Protein AF-A0A925X740-F1 (afdb_monomer)

pLDDT: mean 92.32, std 14.05, range [35.44, 98.5]

Solvent-accessible surface area (backbone atoms only — not comparable to full-atom values): 4286 Å² total; per-residue (Å²): 136,83,69,81,75,75,76,82,48,72,67,52,50,47,50,52,48,58,58,45,57,69,48,84,48,47,70,60,34,31,55,51,48,48,59,45,59,78,69,54,72,96,44,71,72,53,50,52,51,50,53,57,43,41,71,70,40,85,48,66,70,44,29,51,58,42,53,65,71,75,109

Nearest PDB structures (foldseek):
  4cgw-assembly1_A  TM=4.582E-01  e=2.405E+00  Homo sapiens
  5no5-assembly1_B  TM=4.681E-01  e=3.988E+00  Micromonospora
  4gco-assembly1_A  TM=3.808E-01  e=4.993E+00  Caenorhabditis elegans

Sequence (71 aa):
NIATKAIKTDQQWILLMNETAKIASDFEKSNVMVQIARRMPKNEKIKAAYLKVAKTLASDSEYSKVVRVIE

Structure (mmCIF, N/CA/C/O backbone):
data_AF-A0A925X740-F1
#
_entry.id   AF-A0A925X740-F1
#
loop_
_atom_site.group_PDB
_atom_site.id
_atom_site.type_symbol
_atom_site.label_atom_id
_atom_site.label_alt_id
_atom_site.label_comp_id
_atom_site.label_asym_id
_atom_site.label_entity_id
_atom_site.label_seq_id
_atom_site.pdbx_PDB_ins_code
_atom_site.Cartn_x
_atom_site.Cartn_y
_atom_site.Cartn_z
_atom_site.occupancy
_atom_site.B_iso_or_equiv
_atom_site.auth_seq_id
_atom_site.auth_comp_id
_atom_site.auth_asym_id
_atom_site.auth_atom_id
_atom_site.pdbx_PDB_model_num
ATOM 1 N N . ASN A 1 1 ? 11.057 18.153 17.551 1.00 41.03 1 ASN A N 1
ATOM 2 C CA . ASN A 1 1 ? 10.431 16.825 17.739 1.00 41.03 1 A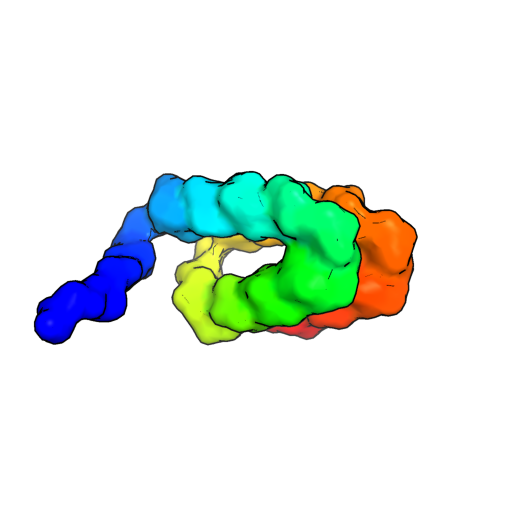SN A CA 1
ATOM 3 C C . ASN A 1 1 ? 9.020 16.835 17.193 1.00 41.03 1 ASN A C 1
ATOM 5 O O . ASN A 1 1 ? 8.066 17.069 17.923 1.00 41.03 1 ASN A O 1
ATOM 9 N N . ILE A 1 2 ? 8.907 16.674 15.876 1.00 35.44 2 ILE A N 1
ATOM 10 C CA . ILE A 1 2 ? 7.628 16.678 15.170 1.00 35.44 2 ILE A CA 1
ATOM 11 C C . ILE A 1 2 ? 7.067 15.274 15.335 1.00 35.44 2 ILE A C 1
ATOM 13 O O . ILE A 1 2 ? 7.559 14.329 14.726 1.00 35.44 2 ILE A O 1
ATOM 17 N N . ALA A 1 3 ? 6.122 15.167 16.264 1.00 38.41 3 ALA A N 1
ATOM 18 C CA . ALA A 1 3 ? 5.347 13.986 16.577 1.00 38.41 3 ALA A CA 1
ATOM 19 C C . ALA A 1 3 ? 5.141 13.100 15.345 1.00 38.41 3 ALA A C 1
ATOM 21 O O . ALA A 1 3 ? 4.619 13.556 14.324 1.00 38.41 3 ALA A O 1
ATOM 22 N N . THR A 1 4 ? 5.518 11.829 15.468 1.00 47.03 4 THR A N 1
ATOM 23 C CA . THR A 1 4 ? 4.934 10.733 14.701 1.00 47.03 4 THR A CA 1
ATOM 24 C C . THR A 1 4 ? 3.427 10.959 14.678 1.00 47.03 4 THR A C 1
ATOM 26 O O . THR A 1 4 ? 2.733 10.751 15.673 1.00 47.03 4 THR A O 1
ATOM 29 N N . LYS A 1 5 ? 2.930 11.511 13.567 1.00 57.78 5 LYS A N 1
ATOM 30 C CA . LYS A 1 5 ? 1.526 11.857 13.362 1.00 57.78 5 LYS A CA 1
ATOM 31 C C . LYS A 1 5 ? 0.781 10.529 13.359 1.00 57.78 5 LYS A C 1
ATOM 33 O O . LYS A 1 5 ? 0.726 9.852 12.338 1.00 57.78 5 LYS A O 1
ATOM 38 N N . ALA A 1 6 ? 0.332 10.095 14.534 1.00 73.81 6 ALA A N 1
ATOM 39 C CA . ALA A 1 6 ? -0.359 8.830 14.683 1.00 73.81 6 ALA A CA 1
ATOM 40 C C . ALA A 1 6 ? -1.548 8.847 13.720 1.00 73.81 6 ALA A C 1
ATOM 42 O O . ALA A 1 6 ? -2.388 9.747 13.778 1.00 73.81 6 ALA A O 1
ATOM 43 N N . ILE A 1 7 ? -1.568 7.899 12.791 1.00 81.19 7 ILE A N 1
ATOM 44 C CA . ILE A 1 7 ? -2.683 7.697 11.877 1.00 81.19 7 ILE A CA 1
ATOM 45 C C . ILE A 1 7 ? -3.788 7.065 12.718 1.00 81.19 7 ILE A C 1
ATOM 47 O O . ILE A 1 7 ? -3.630 5.948 13.206 1.00 81.19 7 ILE A O 1
ATOM 51 N N . LYS A 1 8 ? -4.861 7.815 12.965 1.00 84.62 8 LYS A N 1
ATOM 52 C CA . LYS A 1 8 ? -5.907 7.452 13.932 1.00 84.62 8 LYS A CA 1
ATOM 53 C C . LYS A 1 8 ? -7.221 7.059 13.275 1.00 84.62 8 LYS A C 1
ATOM 55 O O . LYS A 1 8 ? -7.979 6.309 13.875 1.00 84.62 8 LYS A O 1
ATOM 60 N N . THR A 1 9 ? -7.510 7.569 12.080 1.00 93.62 9 THR A N 1
ATOM 61 C CA . THR A 1 9 ? -8.797 7.333 11.415 1.00 93.62 9 THR A CA 1
ATOM 62 C C . THR A 1 9 ? -8.633 6.537 10.135 1.00 93.62 9 THR A C 1
ATOM 64 O O . THR A 1 9 ? -7.589 6.593 9.478 1.00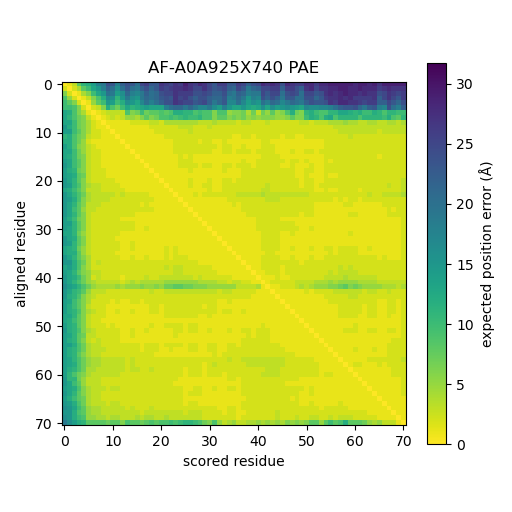 93.62 9 THR A O 1
ATOM 67 N N . ASP A 1 10 ? -9.705 5.855 9.730 1.00 94.25 10 ASP A N 1
ATOM 68 C CA . ASP A 1 10 ? -9.721 5.135 8.460 1.00 94.25 10 ASP A CA 1
ATOM 69 C C . ASP A 1 10 ? -9.394 6.058 7.277 1.00 94.25 10 ASP A C 1
ATOM 71 O O . ASP A 1 10 ? -8.664 5.695 6.359 1.00 94.25 10 ASP A O 1
ATOM 75 N N . GLN A 1 11 ? -9.899 7.294 7.308 1.00 94.81 11 GLN A N 1
ATOM 76 C CA . GLN A 1 11 ? -9.652 8.272 6.253 1.00 94.81 11 GLN A CA 1
ATOM 77 C C . GLN A 1 11 ? -8.165 8.619 6.126 1.00 94.81 11 GLN A C 1
ATOM 79 O O . GLN A 1 11 ? -7.673 8.762 5.011 1.00 94.81 11 GLN A O 1
ATOM 84 N N . GLN A 1 12 ? -7.432 8.732 7.235 1.00 95.25 12 GLN A N 1
ATOM 85 C CA . GLN A 1 12 ? -5.999 9.028 7.184 1.00 95.25 12 GLN A CA 1
ATOM 86 C C . GLN A 1 12 ? -5.196 7.858 6.595 1.00 95.25 12 GLN A C 1
ATOM 88 O O . GLN A 1 12 ? -4.267 8.094 5.826 1.00 95.25 12 GLN A O 1
ATOM 93 N N . TRP A 1 13 ? -5.580 6.612 6.891 1.00 96.12 13 TRP A N 1
ATOM 94 C CA . TRP A 1 13 ? -4.994 5.428 6.254 1.00 96.12 13 TRP A CA 1
ATOM 95 C C . TRP A 1 13 ? -5.261 5.398 4.752 1.00 96.12 13 TRP A C 1
ATOM 97 O O . TRP A 1 13 ? -4.338 5.188 3.969 1.00 96.12 13 TRP A O 1
ATOM 107 N N . ILE A 1 14 ? -6.501 5.669 4.34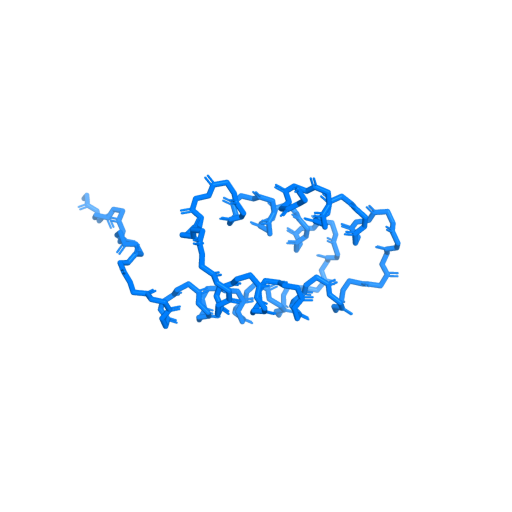6 1.00 96.50 14 ILE A N 1
ATOM 108 C CA . ILE A 1 14 ? -6.885 5.721 2.931 1.00 96.50 14 ILE A CA 1
ATOM 109 C C . ILE A 1 14 ? -6.115 6.827 2.199 1.00 96.50 14 ILE A C 1
ATOM 111 O O . ILE A 1 14 ? -5.623 6.599 1.098 1.00 96.50 14 ILE A O 1
ATOM 115 N N . LEU A 1 15 ? -5.962 8.009 2.806 1.00 96.38 15 LEU A N 1
ATOM 116 C CA . LEU A 1 15 ? -5.164 9.095 2.233 1.00 96.38 15 LEU A CA 1
ATOM 117 C C . LEU A 1 15 ? -3.695 8.690 2.074 1.00 96.38 15 LEU A C 1
ATOM 119 O O . LEU A 1 15 ? -3.133 8.898 1.004 1.00 96.38 15 LEU A O 1
ATOM 123 N N . LEU A 1 16 ? -3.091 8.054 3.082 1.00 96.25 16 LEU A N 1
ATOM 124 C CA . LEU A 1 16 ? -1.719 7.551 2.978 1.00 96.25 16 LEU A CA 1
ATOM 125 C C . LEU A 1 16 ? -1.562 6.538 1.831 1.00 96.25 16 LEU A C 1
ATOM 127 O O . LEU A 1 16 ? -0.599 6.610 1.067 1.00 96.25 16 LEU A O 1
ATOM 131 N N . MET A 1 17 ? -2.506 5.606 1.690 1.00 97.12 17 MET A N 1
ATOM 132 C CA . MET A 1 17 ? -2.507 4.632 0.594 1.00 97.1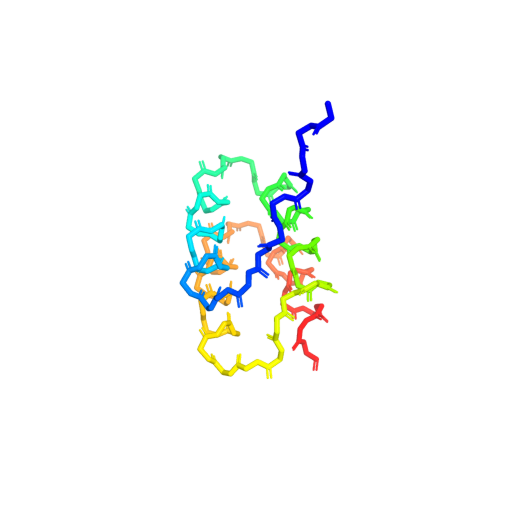2 17 MET A CA 1
ATOM 133 C C . MET A 1 17 ? -2.650 5.323 -0.770 1.00 97.12 17 MET A C 1
ATOM 135 O O . MET A 1 17 ? -1.920 4.994 -1.702 1.00 97.12 17 MET A O 1
ATOM 139 N N . ASN A 1 18 ? -3.527 6.323 -0.885 1.00 96.50 18 ASN A N 1
ATOM 140 C CA . ASN A 1 18 ? -3.702 7.092 -2.119 1.00 96.50 18 ASN A CA 1
ATOM 141 C C . ASN A 1 18 ? -2.436 7.867 -2.513 1.00 96.50 18 ASN A C 1
ATOM 143 O O . ASN A 1 18 ? -2.110 7.930 -3.695 1.00 96.50 18 ASN A O 1
ATOM 147 N N . GLU A 1 19 ? -1.707 8.434 -1.549 1.00 97.44 19 GLU A N 1
ATOM 148 C CA . GLU A 1 19 ? -0.410 9.063 -1.825 1.00 97.44 19 GLU A CA 1
ATOM 149 C C . GLU A 1 19 ? 0.641 8.023 -2.235 1.00 97.44 19 GLU A C 1
ATOM 151 O O . GLU A 1 19 ? 1.386 8.239 -3.187 1.00 97.44 19 GLU A O 1
ATOM 156 N N . THR A 1 20 ? 0.638 6.849 -1.597 1.00 96.88 20 THR A N 1
ATOM 157 C CA . THR A 1 20 ? 1.517 5.724 -1.964 1.00 96.88 20 THR A CA 1
ATOM 158 C C . THR A 1 20 ? 1.266 5.255 -3.402 1.00 96.88 20 THR A C 1
ATOM 160 O O . THR A 1 20 ? 2.2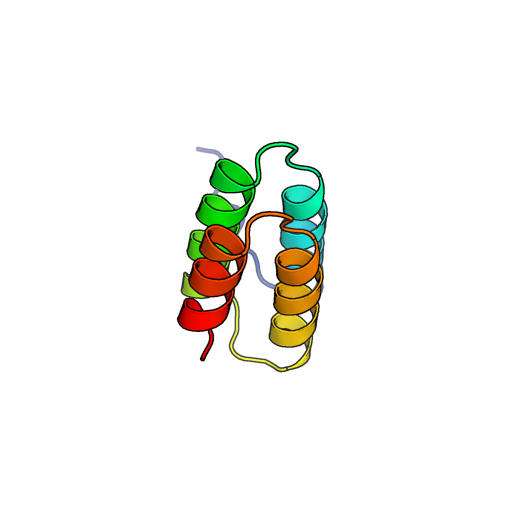08 4.925 -4.118 1.00 96.88 20 THR A O 1
ATOM 163 N N . ALA A 1 21 ? 0.015 5.279 -3.873 1.00 97.19 21 ALA A N 1
ATOM 164 C CA . ALA A 1 21 ? -0.341 4.881 -5.236 1.00 97.19 21 ALA A CA 1
ATOM 165 C C . ALA A 1 21 ? 0.324 5.740 -6.328 1.00 97.19 21 ALA A C 1
ATOM 167 O O . ALA A 1 21 ? 0.477 5.266 -7.453 1.00 97.19 21 ALA A O 1
ATOM 168 N N . LYS A 1 22 ? 0.741 6.972 -6.004 1.00 97.19 22 LYS A N 1
ATOM 169 C CA . LYS A 1 22 ? 1.413 7.897 -6.933 1.00 97.19 22 LYS A CA 1
ATOM 170 C C . LYS A 1 22 ? 2.903 7.596 -7.122 1.00 97.19 22 LYS A C 1
ATOM 172 O O . LYS A 1 22 ? 3.528 8.192 -7.995 1.00 97.19 22 LYS A O 1
ATOM 177 N N . ILE A 1 23 ? 3.481 6.703 -6.316 1.00 97.69 23 ILE A N 1
ATOM 178 C CA . ILE A 1 23 ? 4.877 6.280 -6.469 1.00 97.69 23 ILE A CA 1
ATOM 179 C C . ILE A 1 23 ? 5.027 5.555 -7.811 1.00 97.69 23 ILE A C 1
ATOM 181 O O . ILE A 1 23 ? 4.291 4.610 -8.097 1.00 97.69 23 ILE A O 1
ATOM 185 N N . ALA A 1 24 ? 5.980 6.002 -8.630 1.00 96.75 24 ALA A N 1
ATOM 186 C CA . ALA A 1 24 ? 6.187 5.476 -9.978 1.00 96.75 24 ALA A CA 1
ATOM 187 C C . ALA A 1 24 ? 6.839 4.084 -9.983 1.00 96.75 24 ALA A C 1
ATOM 189 O O . ALA A 1 24 ? 6.502 3.246 -10.811 1.00 96.75 24 ALA A O 1
ATOM 190 N N . SER A 1 25 ? 7.767 3.835 -9.055 1.00 98.19 25 SER A N 1
ATOM 191 C CA . SER A 1 25 ? 8.447 2.547 -8.933 1.00 98.19 25 SER A CA 1
ATOM 192 C C . SER A 1 25 ? 7.571 1.540 -8.194 1.00 98.19 25 SER A C 1
ATOM 194 O O . SER A 1 25 ? 7.245 1.733 -7.021 1.00 98.19 25 SER A O 1
ATOM 196 N N . ASP A 1 26 ? 7.240 0.430 -8.850 1.00 98.25 26 ASP A N 1
ATOM 197 C CA . ASP A 1 26 ? 6.498 -0.666 -8.220 1.00 98.25 26 ASP A CA 1
ATOM 198 C C . ASP A 1 26 ? 7.239 -1.252 -7.017 1.00 98.25 26 ASP A C 1
ATOM 200 O O . ASP A 1 26 ? 6.615 -1.579 -6.010 1.00 98.25 26 ASP A O 1
ATOM 204 N N . PHE A 1 27 ? 8.570 -1.322 -7.080 1.00 98.25 27 PHE A N 1
ATOM 205 C CA . PHE A 1 27 ? 9.395 -1.799 -5.973 1.00 98.25 27 PHE A CA 1
ATOM 206 C C . PHE A 1 27 ? 9.287 -0.886 -4.743 1.00 98.25 27 PHE A C 1
ATOM 208 O O . PHE A 1 27 ? 9.115 -1.350 -3.614 1.00 98.25 27 PHE A O 1
ATOM 215 N N . GLU A 1 28 ? 9.360 0.431 -4.936 1.00 98.31 28 GLU A N 1
ATOM 216 C CA . GLU A 1 28 ? 9.213 1.387 -3.833 1.00 98.31 28 GLU A CA 1
ATOM 217 C C . GLU A 1 28 ? 7.781 1.392 -3.294 1.00 98.31 28 GLU A C 1
ATOM 219 O O . GLU A 1 28 ? 7.575 1.311 -2.078 1.00 98.31 28 GLU A O 1
ATOM 224 N N . LYS A 1 29 ? 6.788 1.414 -4.193 1.00 98.50 29 LYS A N 1
ATOM 225 C CA . LYS A 1 29 ? 5.364 1.363 -3.848 1.00 98.50 29 LYS A CA 1
ATOM 226 C C . LYS A 1 29 ? 5.052 0.122 -3.016 1.00 98.50 29 LYS A C 1
ATOM 228 O O . LYS A 1 29 ? 4.403 0.234 -1.975 1.00 98.50 29 LYS A O 1
ATOM 233 N N . SER A 1 30 ? 5.542 -1.049 -3.423 1.00 98.44 30 SER A N 1
ATOM 234 C CA . SER A 1 30 ? 5.318 -2.301 -2.700 1.00 98.44 30 SER A CA 1
ATOM 235 C C . SER A 1 30 ? 5.959 -2.280 -1.313 1.00 98.44 30 SER A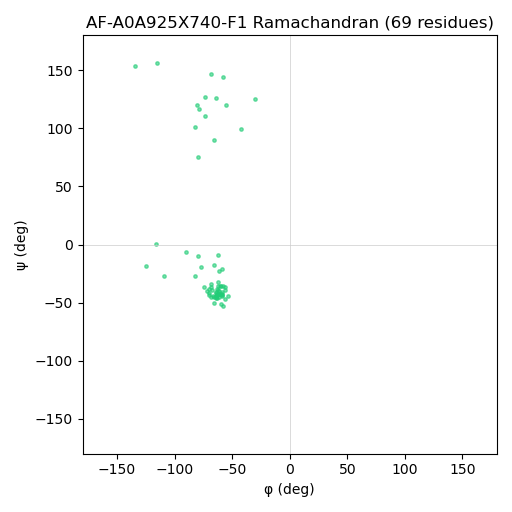 C 1
ATOM 237 O O . SER A 1 30 ? 5.327 -2.687 -0.339 1.00 98.44 30 SER A O 1
ATOM 239 N N . ASN A 1 31 ? 7.179 -1.750 -1.181 1.00 98.31 31 ASN A N 1
ATOM 240 C CA . ASN A 1 31 ? 7.866 -1.652 0.104 1.00 98.31 31 ASN A CA 1
ATOM 241 C C . ASN A 1 31 ? 7.092 -0.764 1.086 1.00 98.31 31 ASN A C 1
ATOM 243 O O . ASN A 1 31 ? 6.919 -1.143 2.247 1.00 98.31 31 ASN A O 1
ATOM 247 N N . VAL A 1 32 ? 6.566 0.376 0.628 1.00 98.12 32 VAL A N 1
ATOM 248 C CA . VAL A 1 32 ? 5.717 1.251 1.454 1.00 98.12 32 VAL A CA 1
ATOM 249 C C . VAL A 1 32 ? 4.404 0.551 1.817 1.00 98.12 32 VAL A C 1
ATOM 251 O O . VAL A 1 32 ? 4.016 0.542 2.987 1.00 98.12 32 VAL A O 1
ATOM 254 N N . MET A 1 33 ? 3.752 -0.110 0.858 1.00 98.25 33 MET A N 1
ATOM 255 C CA . MET A 1 33 ? 2.529 -0.883 1.096 1.00 98.25 33 MET A CA 1
ATOM 256 C C . MET A 1 33 ? 2.736 -2.000 2.131 1.00 98.25 33 MET A C 1
ATOM 258 O O . MET A 1 33 ? 1.902 -2.184 3.017 1.00 98.25 33 MET A O 1
ATOM 262 N N . VAL A 1 34 ? 3.860 -2.717 2.116 1.00 98.31 34 VAL A N 1
ATOM 263 C CA . VAL A 1 34 ? 4.182 -3.721 3.151 1.00 98.31 34 VAL A CA 1
ATOM 264 C C . VAL A 1 34 ? 4.283 -3.071 4.539 1.00 98.31 34 VAL A C 1
ATOM 266 O O . VAL A 1 34 ? 3.803 -3.627 5.529 1.00 98.31 34 VAL A O 1
ATOM 269 N N . GLN A 1 35 ? 4.868 -1.872 4.639 1.00 97.31 35 GLN A N 1
ATOM 270 C CA . GLN A 1 35 ? 4.959 -1.138 5.908 1.00 97.31 35 GLN A CA 1
ATOM 271 C C . GLN A 1 35 ? 3.598 -0.640 6.408 1.00 97.31 35 GLN A C 1
ATOM 273 O O . GLN A 1 35 ? 3.378 -0.611 7.625 1.00 97.31 35 GLN A O 1
ATOM 278 N N . ILE A 1 36 ? 2.702 -0.271 5.490 1.00 96.62 36 ILE A N 1
ATOM 279 C CA . ILE A 1 36 ? 1.316 0.105 5.788 1.00 96.62 36 ILE A CA 1
ATOM 280 C C . ILE A 1 36 ? 0.549 -1.101 6.333 1.00 96.62 36 ILE A C 1
ATOM 282 O O . ILE A 1 36 ? -0.028 -1.000 7.413 1.00 96.62 36 ILE A O 1
ATOM 286 N N . ALA A 1 37 ? 0.602 -2.254 5.660 1.00 96.69 37 ALA A N 1
ATOM 287 C CA . ALA A 1 37 ? -0.126 -3.457 6.078 1.00 96.69 37 ALA A CA 1
ATOM 288 C C . ALA A 1 37 ? 0.205 -3.904 7.507 1.00 96.69 37 ALA A C 1
ATOM 290 O O . ALA A 1 37 ? -0.679 -4.314 8.252 1.00 96.69 37 ALA A O 1
ATOM 291 N N . ARG A 1 38 ? 1.467 -3.752 7.925 1.00 95.06 38 ARG A N 1
ATOM 292 C CA . ARG A 1 38 ? 1.923 -4.093 9.284 1.00 95.06 38 ARG A CA 1
ATOM 293 C C . ARG A 1 38 ? 1.321 -3.222 10.391 1.00 95.06 38 ARG A C 1
ATOM 295 O O . ARG A 1 38 ? 1.441 -3.573 11.559 1.00 95.06 38 ARG A O 1
ATOM 302 N N . ARG A 1 39 ? 0.760 -2.059 10.051 1.00 94.81 39 ARG A N 1
ATOM 303 C CA . ARG A 1 39 ? 0.310 -1.039 11.016 1.00 94.81 39 ARG A CA 1
ATOM 304 C C . ARG A 1 39 ? -1.153 -0.647 10.846 1.00 94.81 39 ARG A C 1
ATOM 306 O O . ARG A 1 39 ? -1.719 -0.047 11.757 1.00 94.81 39 ARG A O 1
ATOM 313 N N . MET A 1 40 ? -1.747 -0.938 9.692 1.00 94.12 40 MET A N 1
ATOM 314 C CA . MET A 1 40 ? -3.118 -0.554 9.400 1.00 94.12 40 MET A CA 1
ATOM 315 C C . MET A 1 40 ? -4.119 -1.343 10.271 1.00 94.12 40 MET A C 1
ATOM 317 O O . MET A 1 40 ? -3.877 -2.513 10.579 1.00 94.12 40 MET A O 1
ATOM 321 N N . PRO A 1 41 ? -5.252 -0.739 10.667 1.00 94.44 41 PRO A N 1
ATOM 322 C CA . PRO A 1 41 ? -6.319 -1.434 11.373 1.00 94.44 41 PRO A CA 1
ATOM 323 C C . PRO A 1 41 ? -6.858 -2.623 10.574 1.00 94.44 41 PRO A C 1
ATOM 325 O O . PRO A 1 41 ? -7.016 -2.550 9.355 1.00 94.44 41 PRO A O 1
ATOM 328 N N . LYS A 1 42 ? -7.219 -3.700 11.278 1.00 91.56 42 LYS A N 1
ATOM 329 C CA . LYS A 1 42 ? -7.897 -4.863 10.693 1.00 91.56 42 LYS A CA 1
ATOM 330 C C . LYS A 1 42 ? -9.390 -4.574 10.520 1.00 91.56 42 LYS A C 1
ATOM 332 O O . LYS A 1 42 ? -10.207 -5.034 11.311 1.00 91.56 42 LYS A O 1
ATOM 337 N N . ASN A 1 43 ? -9.743 -3.776 9.516 1.00 92.69 43 ASN A N 1
ATOM 338 C CA . ASN A 1 43 ? -11.133 -3.581 9.106 1.00 92.69 43 ASN A CA 1
ATOM 339 C C . ASN A 1 43 ? -11.286 -3.662 7.580 1.00 92.69 43 ASN A C 1
ATOM 341 O O . ASN A 1 43 ? -10.349 -3.386 6.826 1.00 92.69 43 ASN A O 1
ATOM 345 N N . GLU A 1 44 ? -12.483 -4.040 7.130 1.00 95.31 44 GLU A N 1
ATOM 346 C CA . GLU A 1 44 ? -12.772 -4.304 5.714 1.00 95.31 44 GLU A CA 1
ATOM 347 C C . GLU A 1 44 ? -12.598 -3.071 4.822 1.00 95.31 44 GLU A C 1
ATOM 349 O O . GLU A 1 44 ? -12.107 -3.172 3.699 1.00 95.31 44 GLU A O 1
ATOM 354 N N . LYS A 1 45 ? -12.927 -1.878 5.328 1.00 96.25 45 LYS A N 1
ATOM 355 C CA . LYS A 1 45 ? -12.795 -0.627 4.572 1.00 96.25 45 LYS A CA 1
ATOM 356 C C . LYS A 1 45 ? -11.332 -0.320 4.241 1.00 96.25 45 LYS A C 1
ATOM 358 O O . LYS A 1 45 ? -11.012 0.049 3.110 1.00 96.25 45 L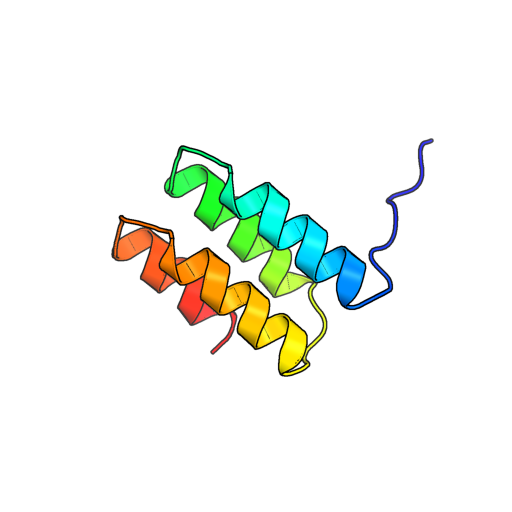YS A O 1
ATOM 363 N N . ILE A 1 46 ? -10.444 -0.491 5.215 1.00 97.06 46 ILE A N 1
ATOM 364 C CA . ILE A 1 46 ? -9.000 -0.306 5.063 1.00 97.06 46 ILE A CA 1
ATOM 365 C C . ILE A 1 46 ? -8.393 -1.404 4.199 1.00 97.06 46 ILE A C 1
ATOM 367 O O . ILE A 1 46 ? -7.609 -1.097 3.299 1.00 97.06 46 ILE A O 1
ATOM 371 N N . LYS A 1 47 ? -8.809 -2.659 4.391 1.00 97.44 47 LYS A N 1
ATOM 372 C CA . LYS A 1 47 ? -8.386 -3.779 3.543 1.00 97.44 47 LYS A CA 1
ATOM 373 C C . LYS A 1 47 ? -8.762 -3.553 2.074 1.00 97.44 47 LYS A C 1
ATOM 375 O O . LYS A 1 47 ? -7.929 -3.748 1.189 1.00 97.44 47 LYS A O 1
ATOM 380 N N . ALA A 1 48 ? -9.973 -3.072 1.800 1.00 97.69 48 ALA A N 1
ATOM 381 C CA . ALA A 1 48 ? -10.423 -2.764 0.445 1.00 97.69 48 ALA A CA 1
ATOM 382 C C . ALA A 1 48 ? -9.599 -1.637 -0.205 1.00 97.69 48 ALA A C 1
ATOM 384 O O . ALA A 1 48 ? -9.196 -1.753 -1.365 1.00 97.69 48 ALA A O 1
ATOM 385 N N . ALA A 1 49 ? -9.305 -0.566 0.540 1.00 97.56 49 ALA A N 1
ATOM 386 C CA . ALA A 1 49 ? -8.453 0.522 0.058 1.00 97.56 49 ALA A CA 1
ATOM 387 C C . ALA A 1 49 ? -7.017 0.051 -0.220 1.00 97.56 49 ALA A C 1
ATOM 389 O O . ALA A 1 49 ? -6.443 0.397 -1.253 1.00 97.56 49 ALA A O 1
ATOM 390 N N . TYR A 1 50 ? -6.473 -0.802 0.648 1.00 98.31 50 TYR A N 1
ATOM 391 C CA . TYR A 1 50 ? -5.158 -1.407 0.472 1.00 98.31 50 TYR A CA 1
ATOM 392 C C . TYR A 1 50 ? -5.080 -2.230 -0.819 1.00 98.31 50 TYR A C 1
ATOM 394 O O . TYR A 1 50 ? -4.208 -2.010 -1.662 1.00 98.31 50 TYR A O 1
ATOM 402 N N . LEU A 1 51 ? -6.044 -3.131 -1.025 1.00 98.06 51 LEU A N 1
ATOM 403 C CA . LEU A 1 51 ? -6.120 -3.967 -2.224 1.00 98.06 51 LEU A CA 1
ATOM 404 C C . LEU A 1 51 ? -6.296 -3.141 -3.503 1.00 98.06 51 LEU A C 1
ATOM 406 O O . LEU A 1 51 ? -5.780 -3.524 -4.553 1.00 98.06 51 LEU A O 1
ATOM 410 N N . LYS A 1 52 ? -6.986 -1.996 -3.436 1.00 98.12 52 LYS A N 1
ATOM 411 C CA . LYS A 1 52 ? -7.112 -1.080 -4.577 1.00 98.12 52 LYS A CA 1
ATOM 412 C C . LYS A 1 52 ? -5.753 -0.539 -5.019 1.00 98.12 52 LYS A C 1
ATOM 414 O O . LYS A 1 52 ? -5.501 -0.484 -6.217 1.00 98.12 52 LYS A O 1
ATOM 419 N N . VAL A 1 53 ? -4.883 -0.168 -4.080 1.00 98.00 53 VAL A N 1
ATOM 420 C CA . VAL A 1 53 ? -3.531 0.309 -4.408 1.00 98.00 53 VAL A CA 1
ATOM 421 C C . VAL A 1 53 ? -2.644 -0.834 -4.884 1.00 98.00 53 VAL A C 1
ATOM 423 O O . VAL A 1 53 ? -1.927 -0.658 -5.867 1.00 98.00 53 VAL A O 1
ATOM 426 N N . ALA A 1 54 ? -2.741 -2.014 -4.261 1.00 98.12 54 ALA A N 1
ATOM 427 C CA . ALA A 1 54 ? -2.008 -3.202 -4.695 1.00 98.12 54 ALA A CA 1
ATOM 428 C C . ALA A 1 54 ? -2.255 -3.499 -6.183 1.00 98.12 54 ALA A C 1
ATOM 430 O O . ALA A 1 54 ? -1.305 -3.681 -6.932 1.00 98.12 54 ALA A O 1
ATOM 431 N N . LYS A 1 55 ? -3.511 -3.422 -6.643 1.00 98.06 55 LYS A N 1
ATOM 432 C CA . LYS A 1 55 ? -3.902 -3.621 -8.054 1.00 98.06 55 LYS A CA 1
ATOM 433 C C . LYS A 1 55 ? -3.302 -2.618 -9.054 1.00 98.06 55 LYS A C 1
ATOM 435 O O . LYS A 1 55 ? -3.485 -2.798 -10.250 1.00 98.06 55 LYS A O 1
ATOM 440 N N . THR A 1 56 ? -2.637 -1.556 -8.593 1.00 97.94 56 THR A N 1
ATOM 441 C CA . THR A 1 56 ? -1.930 -0.600 -9.469 1.00 97.94 56 THR A CA 1
ATOM 442 C C . THR A 1 56 ? -0.474 -0.981 -9.732 1.00 97.94 56 THR A C 1
ATOM 444 O O . THR A 1 56 ? 0.193 -0.286 -10.494 1.00 97.94 56 THR A O 1
ATOM 447 N N . LEU A 1 57 ? 0.035 -2.024 -9.067 1.00 97.75 57 LEU A N 1
ATOM 448 C CA . LEU A 1 57 ? 1.360 -2.579 -9.330 1.00 97.75 57 LEU A CA 1
ATOM 449 C C . LEU A 1 57 ? 1.304 -3.356 -10.646 1.00 97.75 57 LEU A C 1
ATOM 451 O O . LEU A 1 57 ? 0.447 -4.224 -10.806 1.00 97.75 57 LEU A O 1
ATOM 455 N N . ALA A 1 58 ? 2.205 -3.040 -11.570 1.00 97.38 58 ALA A N 1
ATOM 456 C CA . ALA A 1 58 ? 2.338 -3.752 -12.836 1.00 97.38 58 ALA A CA 1
ATOM 457 C C . ALA A 1 58 ? 3.178 -5.032 -12.686 1.00 97.38 58 ALA A C 1
ATOM 459 O O . ALA A 1 58 ? 2.997 -5.982 -13.441 1.00 97.38 58 ALA A O 1
ATOM 460 N N . SER A 1 59 ? 4.093 -5.073 -11.715 1.00 98.06 59 SER A N 1
ATOM 461 C CA . SER A 1 59 ? 4.874 -6.271 -11.396 1.00 98.06 59 SER A CA 1
ATOM 462 C C . SER A 1 59 ? 4.073 -7.282 -10.570 1.00 98.06 59 SER A C 1
ATOM 464 O O . SER A 1 59 ? 3.767 -7.034 -9.401 1.00 98.06 59 SER A O 1
ATOM 466 N N . ASP A 1 60 ? 3.836 -8.469 -11.133 1.00 97.94 60 ASP A N 1
ATOM 467 C CA . ASP A 1 60 ? 3.168 -9.591 -10.452 1.00 97.94 60 ASP A CA 1
ATOM 468 C C . ASP A 1 60 ? 3.882 -10.021 -9.165 1.00 97.94 60 ASP A C 1
ATOM 470 O O . ASP A 1 60 ? 3.241 -10.389 -8.176 1.00 97.94 60 ASP A O 1
ATOM 474 N N . SER A 1 61 ? 5.218 -9.960 -9.156 1.00 98.00 61 SER A N 1
ATOM 475 C CA . SER A 1 61 ? 6.030 -10.282 -7.977 1.00 98.00 61 SER A CA 1
ATOM 476 C C . SER A 1 61 ? 5.761 -9.291 -6.842 1.00 98.00 61 SER A C 1
ATOM 478 O O . SER A 1 61 ? 5.510 -9.689 -5.701 1.00 98.00 61 SER A O 1
ATOM 480 N N . GLU A 1 62 ? 5.742 -7.993 -7.157 1.00 98.31 62 GLU A N 1
ATOM 481 C CA . GLU A 1 62 ? 5.477 -6.943 -6.171 1.00 98.31 62 GLU A CA 1
ATOM 482 C C . GLU A 1 62 ? 4.014 -6.948 -5.713 1.00 98.31 62 GLU A C 1
ATOM 484 O O . GLU A 1 62 ? 3.740 -6.789 -4.521 1.00 98.31 62 GLU A O 1
ATOM 489 N N . TYR A 1 63 ? 3.076 -7.200 -6.629 1.00 98.25 63 TYR A N 1
ATOM 490 C CA . TYR A 1 63 ? 1.665 -7.411 -6.311 1.00 98.25 63 TYR A CA 1
ATOM 491 C C . TYR A 1 63 ? 1.482 -8.575 -5.331 1.00 98.25 63 TYR A C 1
ATOM 493 O O . TYR A 1 63 ? 0.902 -8.401 -4.255 1.00 98.25 63 TYR A O 1
ATOM 501 N N . SER A 1 64 ? 2.037 -9.744 -5.659 1.00 97.75 64 SER A N 1
ATOM 502 C CA . SER A 1 64 ? 1.941 -10.955 -4.835 1.00 97.75 64 SER A CA 1
ATOM 503 C C . SER A 1 64 ? 2.530 -10.737 -3.444 1.00 97.75 64 SER A C 1
ATOM 505 O O . SER A 1 64 ? 1.941 -11.138 -2.440 1.00 97.75 64 SER A O 1
ATOM 507 N N . LYS A 1 65 ? 3.676 -10.055 -3.368 1.00 97.56 65 LYS A N 1
ATOM 508 C CA . LYS A 1 65 ? 4.319 -9.673 -2.107 1.00 97.56 65 LYS A CA 1
ATOM 509 C 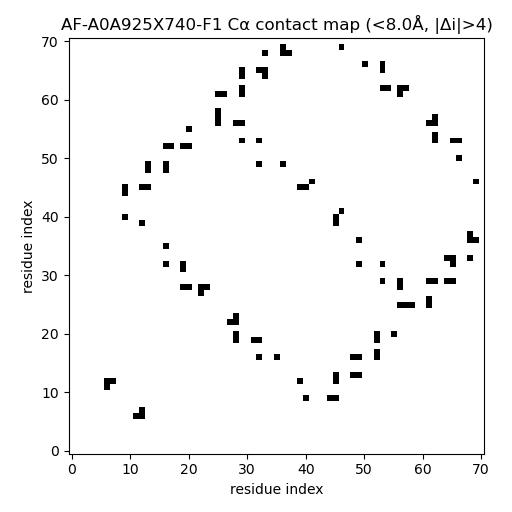C . LYS A 1 65 ? 3.412 -8.800 -1.241 1.00 97.56 65 LYS A C 1
ATOM 511 O O . LYS A 1 65 ? 3.363 -9.011 -0.036 1.00 97.56 65 LYS A O 1
ATOM 516 N N . VAL A 1 66 ? 2.709 -7.833 -1.827 1.00 98.00 66 VAL A N 1
ATOM 517 C CA . VAL A 1 66 ? 1.803 -6.922 -1.107 1.00 98.00 66 VAL A CA 1
ATOM 518 C C . VAL A 1 66 ? 0.551 -7.647 -0.612 1.00 98.00 66 VAL A C 1
ATOM 520 O O . VAL A 1 66 ? 0.159 -7.466 0.540 1.00 98.00 66 VAL A O 1
ATOM 523 N N . VAL A 1 67 ? -0.058 -8.494 -1.444 1.00 97.62 67 VAL A N 1
ATOM 524 C CA . VAL A 1 67 ? -1.286 -9.224 -1.085 1.00 97.62 67 VAL A CA 1
ATOM 525 C C . VAL A 1 67 ? -1.035 -10.237 0.035 1.00 97.62 67 VAL A C 1
ATOM 527 O O . VAL A 1 67 ?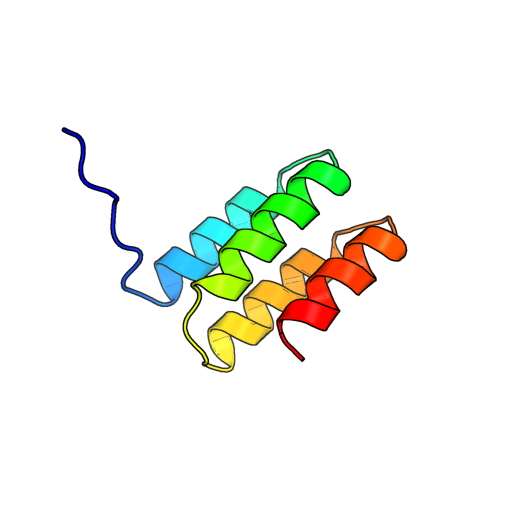 -1.771 -10.232 1.018 1.00 97.62 67 VAL A O 1
ATOM 530 N N . ARG A 1 68 ? 0.054 -11.014 -0.033 1.00 97.31 68 ARG A N 1
ATOM 531 C CA . ARG A 1 68 ? 0.392 -12.042 0.974 1.00 97.31 68 ARG A CA 1
ATOM 532 C C . ARG A 1 68 ? 0.566 -11.520 2.400 1.00 97.31 68 ARG A C 1
ATOM 534 O O . ARG A 1 68 ? 0.523 -12.296 3.343 1.00 97.31 68 ARG A O 1
ATOM 541 N N . VAL A 1 69 ? 0.823 -10.224 2.584 1.00 96.12 69 VAL A N 1
ATOM 542 C CA . VAL A 1 69 ? 1.021 -9.641 3.925 1.00 96.12 69 VAL A CA 1
ATOM 543 C C . VAL A 1 69 ? -0.308 -9.441 4.664 1.00 96.12 69 VAL A C 1
ATOM 545 O O . VAL A 1 69 ? -0.303 -9.284 5.884 1.00 96.12 69 VAL A O 1
ATOM 548 N N . ILE A 1 70 ? -1.430 -9.412 3.940 1.00 93.69 70 ILE A N 1
ATOM 549 C CA . ILE A 1 70 ? -2.769 -9.146 4.493 1.00 93.69 70 ILE A CA 1
ATOM 550 C C . ILE A 1 70 ? -3.742 -10.327 4.356 1.00 93.69 70 ILE A C 1
ATOM 552 O O . ILE A 1 70 ? -4.914 -10.188 4.728 1.00 93.69 70 ILE A O 1
ATOM 556 N N . GLU A 1 71 ? -3.272 -11.431 3.776 1.00 87.38 71 GLU A N 1
ATOM 557 C CA . GLU A 1 71 ? -3.894 -12.759 3.866 1.00 87.38 71 GLU A CA 1
ATOM 558 C C . GLU A 1 71 ? -3.747 -13.304 5.292 1.00 87.38 71 GLU A C 1
ATOM 560 O O . GLU A 1 71 ? -4.774 -13.788 5.819 1.00 87.38 71 GLU A O 1
#

Foldseek 3Di:
DPDPPPQDDLVSLLVQLVVLLPDPDLVSSLVVLLVSLVRPDPDPSSVVSSLVSLVSRPDPVSSVSNVVSND

Radius of gyration: 11.84 Å; Cα contacts (8 Å, |Δi|>4): 61; chains: 1; bounding box: 23×30×31 Å

Mean predicted aligned error: 4.1 Å

Secondary structure (DSSP, 8-state):
--------SHHHHHHHHHHHTT-S-HHHHHHHHHHHHTTS-S-HHHHHHHHHHHTT---HHHHHHHHTTT-